Protein AF-A0A349H266-F1 (afdb_monomer_lite)

pLDDT: mean 83.88, std 12.35, range [40.0, 96.12]

Foldseek 3Di:
DDKDFQQADCVVCPPPDQQCGAGPVRDRPVVVVVVLCVVLVDDDDDDDCPVVCVPDDNLVSLLVVQVCLQPPHEAADAQDDPPDPVSNCCCVVRVVVSQVVCCVVPVDGGHYDHNDDPPDDPVNCPPVVDRPPVSVVVVVVVCVVSVTDIGHDDDDD

Sequence (157 aa):
MKVTADILDWQKSQGAPMDEVRICTGQTLPGFHLGLFDMAGYSVNHRDLSEWWKCRKPAHNYYYYLQHFIAHGVLFEAVLEGEDARNDEFTQSVIYPNLERIQSEYGVKPLIVQLYPPNQTTEEDFYWFSYPPHVNDYLVKWALENNLTLKPWRPKK

Secondary structure (DSSP, 8-state):
--EE---S-HHHHTT--TTT-B-TTS-BHHHHHHHHHHHTT--------HHHHHTS-HHHHHHHHHHHHHHS--EEE---SSS-HHHHHHIIIIIHHHHHHHHHHHS----EEESS-TT--TTGGGGTSS--HHHHHHHHHHHHHTT---EE-----

Structure (mmCIF, N/CA/C/O backbone):
data_AF-A0A349H266-F1
#
_entry.id   AF-A0A349H266-F1
#
loop_
_atom_site.group_PDB
_atom_site.id
_atom_site.type_symbol
_atom_site.label_atom_id
_atom_site.label_alt_id
_atom_site.label_comp_id
_atom_site.label_asym_id
_atom_site.label_entity_id
_atom_site.label_seq_id
_atom_site.pdbx_PDB_ins_code
_atom_site.Cartn_x
_atom_site.Cartn_y
_atom_site.Cartn_z
_atom_site.occupancy
_atom_site.B_iso_or_equiv
_atom_site.auth_seq_id
_atom_site.auth_comp_id
_atom_site.auth_asym_id
_atom_site.auth_atom_id
_atom_site.pdbx_PDB_model_num
ATOM 1 N N . MET A 1 1 ? -24.927 8.903 9.032 1.00 60.91 1 MET A N 1
ATOM 2 C CA . MET A 1 1 ? -23.943 9.774 9.718 1.00 60.91 1 MET A CA 1
ATOM 3 C C . MET A 1 1 ? -22.567 9.165 9.504 1.00 60.91 1 MET A C 1
ATOM 5 O O . MET A 1 1 ? -22.406 8.004 9.848 1.00 60.91 1 MET A O 1
ATOM 9 N N . LYS A 1 2 ? -21.619 9.880 8.880 1.00 80.31 2 LYS A N 1
ATOM 10 C CA . LYS A 1 2 ? -20.251 9.366 8.688 1.00 80.31 2 LYS A CA 1
ATOM 11 C C . LYS A 1 2 ? -19.500 9.446 10.019 1.00 80.31 2 LYS A C 1
ATOM 13 O O . LYS A 1 2 ? -19.491 10.503 10.653 1.00 80.31 2 LYS A O 1
ATOM 18 N N . VAL A 1 3 ? -18.898 8.340 10.435 1.00 90.00 3 VAL A N 1
ATOM 19 C CA . VAL A 1 3 ? -18.154 8.220 11.694 1.00 90.00 3 VAL A CA 1
ATOM 20 C C . VAL A 1 3 ? -16.744 7.707 11.425 1.00 90.00 3 VAL A C 1
ATOM 22 O O . VAL A 1 3 ? -16.484 7.132 10.372 1.00 90.00 3 VAL A O 1
ATOM 25 N N . THR A 1 4 ? -15.837 7.922 12.368 1.00 90.69 4 THR A N 1
ATOM 26 C CA . THR A 1 4 ? -14.480 7.370 12.361 1.00 90.69 4 THR A CA 1
ATOM 27 C C . THR A 1 4 ? -14.160 6.742 13.712 1.00 90.69 4 THR A C 1
ATOM 29 O O . THR A 1 4 ? -14.726 7.133 14.732 1.00 90.69 4 THR A O 1
ATOM 32 N N . ALA A 1 5 ? -13.247 5.775 13.727 1.00 92.75 5 ALA A N 1
ATOM 33 C CA . ALA A 1 5 ? -12.721 5.157 14.938 1.00 92.75 5 ALA A CA 1
ATOM 34 C C . ALA A 1 5 ? -11.206 4.984 14.790 1.00 92.75 5 ALA A C 1
ATOM 36 O O . ALA A 1 5 ? -10.724 4.683 13.697 1.00 92.75 5 ALA A O 1
ATOM 37 N N . ASP A 1 6 ? -10.462 5.164 15.880 1.00 92.94 6 ASP A N 1
ATOM 38 C CA . ASP A 1 6 ? -9.035 4.847 15.897 1.00 92.94 6 ASP A CA 1
ATOM 39 C C . ASP A 1 6 ? -8.877 3.361 16.213 1.00 92.94 6 ASP A C 1
ATOM 41 O O . ASP A 1 6 ? -9.162 2.922 17.325 1.00 92.94 6 ASP A O 1
ATOM 45 N N . ILE A 1 7 ? -8.448 2.582 15.221 1.00 94.00 7 ILE A N 1
ATOM 46 C CA . ILE A 1 7 ? -8.277 1.129 15.361 1.00 94.00 7 ILE A CA 1
ATOM 47 C C . ILE A 1 7 ? -6.914 0.744 15.950 1.00 94.00 7 ILE A C 1
ATOM 49 O O . ILE A 1 7 ? -6.699 -0.416 16.279 1.00 94.00 7 ILE A O 1
ATOM 53 N N . LEU A 1 8 ? -5.985 1.695 16.067 1.00 94.12 8 LEU A N 1
ATOM 54 C CA . LEU A 1 8 ? -4.642 1.502 16.612 1.00 94.12 8 LEU A CA 1
ATOM 55 C C . LEU A 1 8 ? -4.143 2.774 17.306 1.00 94.12 8 LEU A C 1
ATOM 57 O O . LEU A 1 8 ? -4.669 3.866 17.086 1.00 94.12 8 LEU A O 1
ATOM 61 N N . ASP A 1 9 ? -3.101 2.632 18.124 1.00 91.88 9 ASP A N 1
ATOM 62 C CA . ASP A 1 9 ? -2.399 3.756 18.745 1.00 91.88 9 ASP A CA 1
ATOM 63 C C . ASP A 1 9 ? -1.319 4.286 17.790 1.00 91.88 9 ASP A C 1
ATOM 65 O O . ASP A 1 9 ? -0.261 3.674 17.607 1.00 91.88 9 ASP A O 1
ATOM 69 N N . TRP A 1 10 ? -1.601 5.428 17.160 1.00 89.19 10 TRP A N 1
ATOM 70 C CA . TRP A 1 10 ? -0.717 6.037 16.165 1.00 89.19 10 TRP A CA 1
ATOM 71 C C . TRP A 1 10 ? 0.634 6.451 16.740 1.00 89.19 10 TRP A C 1
ATOM 73 O O . TRP A 1 10 ? 1.650 6.291 16.068 1.00 89.19 10 TRP A O 1
ATOM 83 N N . GLN A 1 11 ? 0.659 6.960 17.973 1.00 90.69 11 GLN A N 1
ATOM 84 C CA . GLN A 1 11 ? 1.893 7.448 18.590 1.00 90.69 11 GLN A CA 1
ATOM 85 C C . GLN A 1 11 ? 2.846 6.292 18.883 1.00 90.69 11 GLN A C 1
ATOM 87 O O . GLN A 1 11 ? 4.047 6.417 18.668 1.00 90.69 11 GLN A O 1
ATOM 92 N N . LYS A 1 12 ? 2.308 5.151 19.324 1.00 90.62 12 LYS A N 1
ATOM 93 C CA . LYS A 1 12 ? 3.113 3.948 19.575 1.00 90.62 12 LYS A CA 1
ATOM 94 C C . LYS A 1 12 ? 3.550 3.234 18.303 1.00 90.62 12 LYS A C 1
ATOM 96 O O . LYS A 1 12 ? 4.581 2.575 18.309 1.00 90.62 12 LYS A O 1
ATOM 101 N N . SER A 1 13 ? 2.761 3.340 17.238 1.00 92.62 13 SER A N 1
ATOM 102 C CA . SER A 1 13 ? 3.011 2.613 15.986 1.00 92.62 13 SER A CA 1
ATOM 103 C C . SER A 1 13 ? 3.922 3.373 15.021 1.00 92.62 13 SER A C 1
ATOM 105 O O . SER A 1 13 ? 4.363 2.818 14.017 1.00 92.62 13 SER A O 1
ATOM 107 N N . GLN A 1 14 ? 4.196 4.651 15.285 1.00 92.62 14 GLN A N 1
ATOM 108 C CA . GLN A 1 14 ? 4.991 5.479 14.392 1.00 92.62 14 GLN A CA 1
ATOM 109 C C . GLN A 1 14 ? 6.427 4.948 14.269 1.00 92.62 14 GLN A C 1
ATOM 111 O O . GLN A 1 14 ? 7.151 4.837 15.254 1.00 92.62 14 GLN A O 1
ATOM 116 N N . GLY A 1 15 ? 6.846 4.653 13.036 1.00 89.44 15 GLY A N 1
ATOM 117 C CA . GLY A 1 15 ? 8.187 4.141 12.733 1.00 89.44 15 GLY A CA 1
ATOM 118 C C . GLY A 1 15 ? 8.387 2.651 13.025 1.00 89.44 15 GLY A C 1
ATOM 119 O O . GLY A 1 15 ? 9.464 2.133 12.739 1.00 89.44 15 GLY A O 1
ATOM 120 N N . ALA A 1 16 ? 7.373 1.959 13.552 1.00 90.88 16 ALA A N 1
ATOM 121 C CA . ALA A 1 16 ? 7.425 0.516 13.737 1.00 90.88 16 ALA A CA 1
ATOM 122 C C . ALA A 1 16 ? 7.370 -0.217 12.380 1.00 90.88 16 ALA A C 1
ATOM 124 O O . ALA A 1 16 ? 6.705 0.262 11.451 1.00 90.88 16 ALA A O 1
ATOM 125 N N . PRO A 1 17 ? 8.023 -1.387 12.253 1.00 89.81 17 PRO A N 1
ATOM 126 C CA . PRO A 1 17 ? 7.814 -2.286 11.125 1.00 89.81 17 PRO A CA 1
ATOM 127 C C . PRO A 1 17 ? 6.326 -2.604 10.936 1.00 89.81 17 PRO A C 1
ATOM 129 O O . PRO A 1 17 ? 5.590 -2.805 11.903 1.00 89.81 17 PRO A O 1
ATOM 132 N N . MET A 1 18 ? 5.859 -2.644 9.687 1.00 88.38 18 MET A N 1
ATOM 133 C CA . MET A 1 18 ? 4.432 -2.818 9.377 1.00 88.38 18 MET A CA 1
ATOM 134 C C . MET A 1 18 ? 3.858 -4.137 9.934 1.00 88.38 18 MET A C 1
ATOM 136 O O . MET A 1 18 ? 2.705 -4.193 10.359 1.00 88.38 18 MET A O 1
ATOM 140 N N . ASP A 1 19 ? 4.670 -5.191 9.969 1.00 89.12 19 ASP A N 1
ATOM 141 C CA . ASP A 1 19 ? 4.364 -6.504 10.546 1.00 89.12 19 ASP A CA 1
ATOM 142 C C . ASP A 1 19 ? 4.369 -6.522 12.083 1.00 89.12 19 ASP A C 1
ATOM 144 O O . ASP A 1 19 ? 3.867 -7.473 12.688 1.00 89.12 19 ASP A O 1
ATOM 148 N N . GLU A 1 20 ? 4.850 -5.460 12.730 1.00 92.50 20 GLU A N 1
ATOM 149 C CA . GLU A 1 20 ? 4.792 -5.226 14.177 1.00 92.50 20 GLU A CA 1
ATOM 150 C C . GLU A 1 20 ? 3.658 -4.276 14.582 1.00 92.50 20 GLU A C 1
ATOM 152 O O . GLU A 1 20 ? 3.209 -4.322 15.727 1.00 92.50 20 GLU A O 1
ATOM 157 N N . VAL A 1 21 ? 3.106 -3.487 13.654 1.00 95.62 21 VAL A N 1
ATOM 158 C CA . VAL A 1 21 ? 1.945 -2.631 13.937 1.00 95.62 21 VAL A CA 1
ATOM 159 C C . VAL A 1 21 ? 0.741 -3.498 14.310 1.00 95.62 21 VAL A C 1
ATOM 161 O O . VAL A 1 21 ? 0.365 -4.435 13.596 1.00 95.62 21 VAL A O 1
ATOM 164 N N . ARG A 1 22 ? 0.134 -3.202 15.463 1.00 95.56 22 ARG A N 1
ATOM 165 C CA . ARG A 1 22 ? -1.022 -3.924 16.006 1.00 95.56 22 ARG A CA 1
ATOM 166 C C . ARG A 1 22 ? -2.229 -3.006 16.118 1.00 95.56 22 ARG A C 1
ATOM 168 O O . ARG A 1 22 ? -2.100 -1.851 16.518 1.00 95.56 22 ARG A O 1
ATOM 175 N N . ILE A 1 23 ? -3.403 -3.546 15.815 1.00 95.31 23 ILE A N 1
ATOM 176 C CA . ILE A 1 23 ? -4.676 -2.899 16.136 1.00 95.31 23 ILE A CA 1
ATOM 177 C C . ILE A 1 23 ? -5.030 -3.123 17.614 1.00 95.31 23 ILE A C 1
ATOM 179 O O . ILE A 1 23 ? -4.395 -3.923 18.302 1.00 95.31 23 ILE A O 1
ATOM 183 N N . CYS A 1 24 ? -6.055 -2.436 18.113 1.00 93.75 24 CYS A N 1
ATOM 184 C CA . CYS A 1 24 ? -6.489 -2.470 19.514 1.00 93.75 24 CYS A CA 1
ATOM 185 C C . CYS A 1 24 ? -6.802 -3.877 20.056 1.00 93.75 24 CYS A C 1
ATOM 187 O O . CYS A 1 24 ? -6.714 -4.095 21.261 1.00 93.75 24 CYS A O 1
ATOM 189 N N . THR A 1 25 ? -7.125 -4.836 19.184 1.00 92.50 25 THR A N 1
ATOM 190 C CA . THR A 1 25 ? -7.388 -6.240 19.540 1.00 92.50 25 THR A CA 1
ATOM 191 C C . THR A 1 25 ? -6.131 -7.115 19.569 1.00 92.50 25 THR A C 1
ATOM 193 O O . THR A 1 25 ? -6.218 -8.307 19.846 1.00 92.50 25 THR A O 1
ATOM 196 N N . GLY A 1 26 ? -4.956 -6.555 19.268 1.00 93.06 26 GLY A N 1
ATOM 197 C CA . GLY A 1 26 ? -3.688 -7.285 19.215 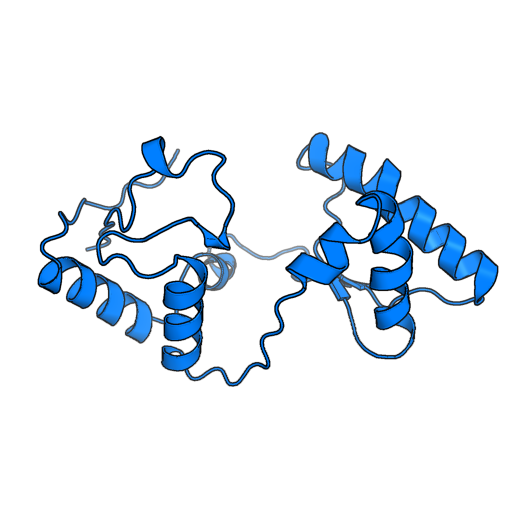1.00 93.06 26 GLY A CA 1
ATOM 198 C C . GLY A 1 26 ? -3.434 -8.043 17.907 1.00 93.06 26 GLY A C 1
ATOM 199 O O . GLY A 1 26 ? -2.402 -8.699 17.790 1.00 93.06 26 GLY A O 1
ATOM 200 N N . GLN A 1 27 ? -4.319 -7.952 16.909 1.00 94.81 27 GLN A N 1
ATOM 201 C CA . GLN A 1 27 ? -4.051 -8.456 15.555 1.00 94.81 27 GLN A CA 1
ATOM 202 C C . GLN A 1 27 ? -3.062 -7.534 14.819 1.00 94.81 27 GLN A C 1
ATOM 204 O O . GLN A 1 27 ? -2.997 -6.337 15.100 1.00 94.81 27 GLN A O 1
ATOM 209 N N . THR A 1 28 ? -2.287 -8.066 13.868 1.00 94.88 28 THR A N 1
ATOM 210 C CA . THR A 1 28 ? -1.442 -7.233 12.996 1.00 94.88 28 THR A CA 1
ATOM 211 C C . THR A 1 28 ? -2.308 -6.378 12.071 1.00 94.88 28 THR A C 1
ATOM 213 O O . THR A 1 28 ? -3.348 -6.837 11.592 1.00 94.88 28 THR A O 1
ATOM 216 N N . LEU A 1 29 ? -1.891 -5.139 11.799 1.00 94.19 29 LEU A N 1
ATOM 217 C CA . LEU A 1 29 ? -2.615 -4.270 10.867 1.00 94.19 29 LEU A CA 1
ATOM 218 C C . LEU A 1 29 ? -2.743 -4.900 9.462 1.00 94.19 29 LEU A C 1
ATOM 220 O O . LEU A 1 29 ? -3.861 -4.916 8.944 1.00 94.19 29 LEU A O 1
ATOM 224 N N . PRO A 1 30 ? -1.684 -5.500 8.873 1.00 92.00 30 PRO A N 1
ATOM 225 C CA . PRO A 1 30 ? -1.815 -6.222 7.607 1.00 92.00 30 PRO A CA 1
ATOM 226 C C . PRO A 1 30 ? -2.801 -7.388 7.683 1.00 92.00 30 PRO A C 1
ATOM 228 O O . PRO A 1 30 ? -3.630 -7.543 6.795 1.00 92.00 30 PRO A O 1
ATOM 231 N N . GLY A 1 31 ? -2.762 -8.185 8.755 1.00 92.50 31 GLY A N 1
ATOM 232 C CA . GLY A 1 31 ? -3.659 -9.330 8.911 1.00 92.50 31 GLY A CA 1
ATOM 233 C C . GLY A 1 31 ? -5.126 -8.913 9.016 1.00 92.50 31 GLY A C 1
ATOM 234 O O . GLY A 1 31 ? -5.992 -9.564 8.438 1.00 92.50 31 GLY A O 1
ATOM 235 N N . PHE A 1 32 ? -5.405 -7.811 9.714 1.00 94.50 32 PHE A N 1
ATOM 236 C CA . PHE A 1 32 ? -6.749 -7.242 9.779 1.00 94.50 32 PHE A CA 1
ATOM 237 C C . PHE A 1 32 ? -7.210 -6.739 8.409 1.00 94.50 32 PHE A C 1
ATOM 239 O O . PHE A 1 32 ? -8.302 -7.082 7.969 1.00 94.50 32 PHE A O 1
ATOM 246 N N . HIS A 1 33 ? -6.356 -5.986 7.712 1.00 91.38 33 HIS A N 1
ATOM 247 C CA . HIS A 1 33 ? -6.645 -5.457 6.381 1.00 91.38 33 HIS A CA 1
ATOM 248 C C . HIS A 1 33 ? -6.941 -6.559 5.352 1.00 91.38 33 HIS A C 1
ATOM 250 O O . HIS A 1 33 ? -7.917 -6.457 4.612 1.00 91.38 33 HIS A O 1
ATOM 256 N N . LEU A 1 34 ? -6.151 -7.636 5.346 1.00 90.56 34 LEU A N 1
ATOM 257 C CA . LEU A 1 34 ? -6.369 -8.787 4.466 1.00 90.56 34 LEU A CA 1
ATOM 258 C C . LEU A 1 34 ? -7.716 -9.473 4.745 1.00 90.56 34 LEU A C 1
ATOM 260 O O . LEU A 1 34 ? -8.450 -9.779 3.811 1.00 90.56 34 LEU A O 1
ATOM 264 N N . GLY A 1 35 ? -8.107 -9.607 6.016 1.00 91.75 35 GLY A N 1
ATOM 265 C CA . GLY A 1 35 ? -9.426 -10.144 6.371 1.00 91.75 35 GLY A CA 1
ATOM 266 C C . GLY A 1 35 ? -10.599 -9.291 5.865 1.00 91.75 35 GLY A C 1
ATOM 267 O O . GLY A 1 35 ? -11.664 -9.825 5.556 1.00 91.75 35 GLY A O 1
ATOM 268 N N . LEU A 1 36 ? -10.416 -7.970 5.731 1.00 92.31 36 LEU A N 1
ATOM 269 C CA . LEU A 1 36 ? -11.418 -7.086 5.118 1.00 92.31 36 LEU A CA 1
ATOM 270 C C . LEU A 1 36 ? -11.506 -7.285 3.599 1.00 92.31 36 LEU A C 1
ATOM 272 O O . LEU A 1 36 ? -12.594 -7.170 3.037 1.00 92.31 36 LEU A O 1
ATOM 276 N N . PHE A 1 37 ? -10.388 -7.603 2.941 1.00 89.19 37 PHE A N 1
ATOM 277 C CA . PHE A 1 37 ? -10.350 -7.957 1.519 1.00 89.19 37 PHE A CA 1
ATOM 278 C C . PHE A 1 37 ? -11.123 -9.251 1.237 1.00 89.19 37 PHE A C 1
ATOM 280 O O . PHE A 1 37 ? -11.963 -9.274 0.335 1.00 89.19 37 PHE A O 1
ATOM 287 N N . ASP A 1 38 ? -10.919 -10.281 2.062 1.00 89.25 38 ASP A N 1
ATOM 288 C CA . ASP A 1 38 ? -11.675 -11.537 1.976 1.00 89.25 38 ASP A CA 1
ATOM 289 C C . ASP A 1 38 ? -13.178 -11.292 2.192 1.00 89.25 38 ASP A C 1
ATOM 291 O O . ASP A 1 38 ? -14.022 -11.783 1.441 1.00 89.25 38 ASP A O 1
ATOM 295 N N . MET A 1 39 ? -13.530 -10.460 3.181 1.00 91.38 39 MET A N 1
ATOM 296 C CA . MET A 1 39 ? -14.917 -10.060 3.446 1.00 91.38 39 MET A CA 1
ATOM 297 C C . MET A 1 39 ? -15.542 -9.264 2.292 1.00 91.38 39 MET A C 1
ATOM 299 O O . MET A 1 39 ? -16.748 -9.351 2.045 1.00 91.38 39 MET A O 1
ATOM 303 N N . ALA A 1 40 ? -14.741 -8.483 1.569 1.00 91.06 40 ALA A N 1
ATOM 304 C CA . ALA A 1 40 ? -15.190 -7.778 0.377 1.00 91.06 40 ALA A CA 1
ATOM 305 C C . ALA A 1 40 ? -15.537 -8.735 -0.782 1.00 91.06 40 ALA A C 1
ATOM 307 O O . ALA A 1 40 ? -16.164 -8.302 -1.747 1.00 91.06 40 ALA A O 1
ATOM 308 N N . GLY A 1 41 ? -15.192 -10.024 -0.671 1.00 89.62 41 GLY A N 1
ATOM 309 C CA . GLY A 1 41 ? -15.448 -11.044 -1.686 1.00 89.62 41 GLY A CA 1
ATOM 310 C C . GLY A 1 41 ? -14.374 -11.105 -2.771 1.00 89.62 41 GLY A C 1
ATOM 311 O O . GLY A 1 41 ? -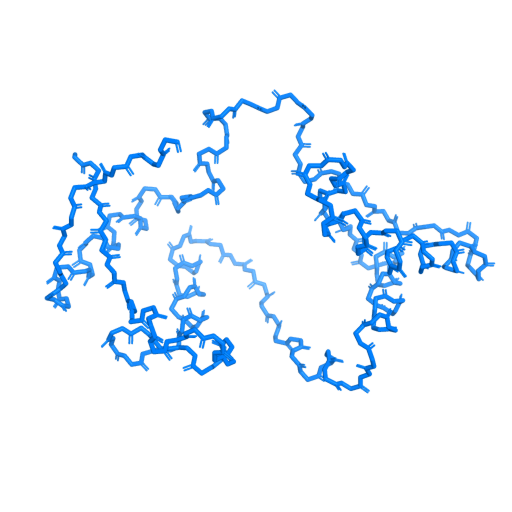14.584 -11.746 -3.801 1.00 89.62 41 GLY A O 1
ATOM 312 N N . TYR A 1 42 ? -13.231 -10.445 -2.565 1.00 86.12 42 TYR A N 1
ATOM 313 C CA . TYR A 1 42 ? -12.113 -10.506 -3.498 1.00 86.12 42 TYR A CA 1
ATOM 314 C C . TYR A 1 42 ? -11.265 -11.744 -3.218 1.00 86.12 42 TYR A C 1
ATOM 316 O O . TYR A 1 42 ? -10.797 -11.950 -2.105 1.00 86.12 42 TYR A O 1
ATOM 324 N N . SER A 1 43 ? -11.031 -12.555 -4.250 1.00 82.19 43 SER A N 1
ATOM 325 C CA . SER A 1 43 ? -10.070 -13.656 -4.192 1.00 82.19 43 SER A CA 1
ATOM 326 C C . SER A 1 43 ? -8.792 -13.220 -4.893 1.00 82.19 43 SER A C 1
ATOM 328 O O . SER A 1 43 ? -8.697 -13.236 -6.121 1.00 82.19 43 SER A O 1
ATOM 330 N N . VAL A 1 44 ? -7.824 -12.767 -4.102 1.00 80.31 44 VAL A N 1
ATOM 331 C CA . VAL A 1 44 ? -6.520 -12.303 -4.577 1.00 80.31 44 VAL A CA 1
ATOM 332 C C . VAL A 1 44 ? -5.415 -13.090 -3.889 1.00 80.31 44 VAL A C 1
ATOM 334 O O . VAL A 1 44 ? -5.444 -13.335 -2.687 1.00 80.31 44 VAL A O 1
ATOM 337 N N . ASN A 1 45 ? -4.421 -13.513 -4.668 1.00 83.88 45 ASN A N 1
ATOM 338 C CA . ASN A 1 45 ? -3.243 -14.165 -4.113 1.00 83.88 45 ASN A CA 1
ATOM 339 C C . ASN A 1 45 ? -2.346 -13.107 -3.474 1.00 83.88 45 ASN A C 1
ATOM 341 O O . ASN A 1 45 ? -1.761 -12.277 -4.169 1.00 83.88 45 ASN A O 1
ATOM 345 N N . HIS A 1 46 ? -2.207 -13.167 -2.155 1.00 82.56 46 HIS A N 1
ATOM 346 C CA . HIS A 1 46 ? -1.296 -12.304 -1.418 1.00 82.56 46 HIS A CA 1
ATOM 347 C C . HIS A 1 46 ? 0.059 -12.986 -1.253 1.00 82.56 46 HIS A C 1
ATOM 349 O O . HIS A 1 46 ? 0.144 -14.180 -0.958 1.00 82.56 46 HIS A O 1
ATOM 355 N N . ARG A 1 47 ? 1.138 -12.221 -1.425 1.00 84.94 47 ARG A N 1
ATOM 356 C CA . ARG A 1 47 ? 2.495 -12.703 -1.184 1.00 84.94 47 ARG A CA 1
ATOM 357 C C . ARG A 1 47 ? 3.281 -11.665 -0.407 1.00 84.94 47 ARG A C 1
ATOM 359 O O . ARG A 1 47 ? 3.397 -10.526 -0.846 1.00 84.94 47 ARG A O 1
ATOM 366 N N . ASP A 1 48 ? 3.832 -12.080 0.728 1.00 85.06 48 ASP A N 1
ATOM 367 C CA . ASP A 1 48 ? 4.780 -11.262 1.472 1.00 85.06 48 ASP A CA 1
ATOM 368 C C . ASP A 1 48 ? 6.117 -11.225 0.718 1.00 85.06 48 ASP A C 1
ATOM 370 O O . ASP A 1 48 ? 6.731 -12.262 0.449 1.00 85.06 48 ASP A O 1
ATOM 374 N N . LEU A 1 49 ? 6.538 -10.021 0.334 1.00 85.19 49 LEU A N 1
ATOM 375 C CA . LEU A 1 49 ? 7.795 -9.768 -0.368 1.00 85.19 49 LEU A CA 1
ATOM 376 C C . LEU A 1 49 ? 8.863 -9.160 0.552 1.00 85.19 49 LEU A C 1
ATOM 378 O O . LEU A 1 49 ? 9.937 -8.806 0.071 1.00 85.19 49 LEU A O 1
ATOM 382 N N . SER A 1 50 ? 8.604 -9.036 1.856 1.00 83.94 50 SER A N 1
ATOM 383 C CA . SER A 1 50 ? 9.481 -8.344 2.809 1.00 83.94 50 SER A CA 1
ATOM 384 C C . SER A 1 50 ? 10.908 -8.886 2.788 1.00 83.94 50 SER A C 1
ATOM 386 O O . SER A 1 50 ? 11.860 -8.116 2.683 1.00 83.94 50 SER A O 1
ATOM 388 N N . GLU A 1 51 ? 11.074 -10.210 2.802 1.00 85.56 51 GLU A N 1
ATOM 389 C CA . GLU A 1 51 ? 12.401 -10.834 2.736 1.00 85.56 51 GLU A CA 1
ATOM 390 C C . GLU A 1 51 ? 13.113 -10.546 1.411 1.00 85.56 51 GLU A C 1
ATOM 392 O O . GLU A 1 51 ? 14.298 -10.219 1.401 1.00 85.56 51 GLU A O 1
ATOM 397 N N . TRP A 1 52 ? 12.382 -10.567 0.294 1.00 83.44 52 TRP A N 1
ATOM 398 C CA . TRP A 1 52 ? 12.943 -10.241 -1.017 1.00 83.44 52 TRP A CA 1
ATOM 399 C C . TRP A 1 52 ? 13.462 -8.797 -1.063 1.00 83.44 52 TRP A C 1
ATOM 401 O O . TRP A 1 52 ? 14.564 -8.543 -1.555 1.00 83.44 52 TRP A O 1
ATOM 411 N N . TRP A 1 53 ? 12.719 -7.863 -0.462 1.00 82.19 53 TRP A N 1
ATOM 412 C CA . TRP A 1 53 ? 13.126 -6.464 -0.353 1.00 82.19 53 TRP A CA 1
ATOM 413 C C . TRP A 1 53 ? 14.326 -6.252 0.580 1.00 82.19 53 TRP A C 1
ATOM 415 O O . TRP A 1 53 ? 15.142 -5.371 0.308 1.00 82.19 53 TRP A O 1
ATOM 425 N N . LYS A 1 54 ? 14.495 -7.073 1.625 1.00 82.00 54 LYS A N 1
ATOM 426 C CA . LYS A 1 54 ? 15.646 -7.006 2.548 1.00 82.00 54 LYS A CA 1
ATOM 427 C C . LYS A 1 54 ? 16.955 -7.504 1.923 1.00 82.00 54 LYS A C 1
ATOM 429 O O . LYS A 1 54 ? 18.028 -7.075 2.340 1.00 82.00 54 LYS A O 1
ATOM 434 N N . CYS A 1 55 ? 16.902 -8.384 0.921 1.00 77.38 55 CYS A N 1
ATOM 435 C CA . CYS A 1 55 ? 18.099 -9.030 0.371 1.00 77.38 55 CYS A CA 1
ATOM 436 C C . CYS A 1 55 ? 19.049 -8.106 -0.421 1.00 77.38 55 CYS A C 1
ATOM 438 O O . CYS A 1 55 ? 20.164 -8.530 -0.735 1.00 77.38 55 CYS A O 1
ATOM 440 N N . ARG A 1 56 ? 18.653 -6.880 -0.801 1.00 71.69 56 ARG A N 1
ATOM 441 C CA . ARG A 1 56 ? 19.496 -5.955 -1.594 1.00 71.69 56 ARG A CA 1
ATOM 442 C C . ARG A 1 56 ? 19.221 -4.494 -1.240 1.00 71.69 56 ARG A C 1
ATOM 444 O O . ARG A 1 56 ? 18.248 -4.174 -0.567 1.00 71.69 56 ARG A O 1
ATOM 451 N N . LYS A 1 57 ? 20.066 -3.585 -1.743 1.00 72.56 57 LYS A N 1
ATOM 452 C CA . LYS A 1 57 ? 19.793 -2.141 -1.669 1.00 72.56 57 LYS A CA 1
ATOM 453 C C . LYS A 1 57 ? 18.441 -1.835 -2.341 1.00 72.56 57 LYS A C 1
ATOM 455 O O . LYS A 1 57 ? 18.231 -2.331 -3.451 1.00 72.56 57 LYS A O 1
ATOM 460 N N . PRO A 1 58 ? 17.580 -0.984 -1.750 1.00 69.12 58 PRO A N 1
ATOM 461 C CA . PRO A 1 58 ? 16.226 -0.732 -2.249 1.00 69.12 58 PRO A CA 1
ATOM 462 C C . PRO A 1 58 ? 16.168 -0.412 -3.748 1.00 69.12 58 PRO A C 1
ATOM 464 O O . PRO A 1 58 ? 15.442 -1.069 -4.485 1.00 69.12 58 PRO A O 1
ATOM 467 N N . ALA A 1 59 ? 17.024 0.493 -4.233 1.00 69.12 59 ALA A N 1
ATOM 468 C CA . ALA A 1 59 ? 17.058 0.890 -5.644 1.00 69.12 59 ALA A CA 1
ATOM 469 C C . ALA A 1 59 ? 17.451 -0.245 -6.612 1.00 69.12 59 ALA A C 1
ATOM 471 O O . ALA A 1 59 ? 17.024 -0.258 -7.763 1.00 69.12 59 ALA A O 1
ATOM 472 N N . HIS A 1 60 ? 18.244 -1.221 -6.156 1.00 75.62 60 HIS A N 1
ATOM 473 C CA . HIS A 1 60 ? 18.663 -2.354 -6.988 1.00 75.62 60 HIS A CA 1
ATOM 474 C C . HIS A 1 60 ? 17.559 -3.402 -7.118 1.00 75.62 60 HIS A C 1
ATOM 476 O O . HIS A 1 60 ? 17.527 -4.120 -8.114 1.00 75.62 60 HIS A O 1
ATOM 482 N N . ASN A 1 61 ? 16.665 -3.509 -6.132 1.00 83.31 61 ASN A N 1
ATOM 483 C CA . ASN A 1 61 ? 15.524 -4.416 -6.217 1.00 83.31 61 ASN A CA 1
ATOM 484 C C . ASN A 1 61 ? 14.544 -3.977 -7.306 1.00 83.31 61 ASN A C 1
ATOM 486 O O . ASN A 1 61 ? 14.004 -4.834 -7.997 1.00 83.31 61 ASN A O 1
ATOM 490 N N . TYR A 1 62 ? 14.402 -2.671 -7.547 1.00 87.06 62 TYR A N 1
ATOM 491 C CA . TYR A 1 62 ? 13.517 -2.161 -8.595 1.00 87.06 62 TYR A CA 1
ATOM 492 C C . TYR A 1 62 ? 13.880 -2.657 -9.994 1.00 87.06 62 TYR A C 1
ATOM 494 O O . TYR A 1 62 ? 12.971 -2.946 -10.761 1.00 87.06 62 TYR A O 1
ATOM 502 N N . TYR A 1 63 ? 15.165 -2.864 -10.302 1.00 89.94 63 TYR A N 1
ATOM 503 C CA . TYR A 1 63 ? 15.573 -3.493 -11.563 1.00 89.94 63 TYR A CA 1
ATOM 504 C C . TYR A 1 63 ? 14.860 -4.835 -11.783 1.00 89.94 63 TYR A C 1
ATOM 506 O O . TYR A 1 63 ? 14.140 -5.029 -12.756 1.00 89.94 63 TYR A O 1
ATOM 514 N N . TYR A 1 64 ? 15.029 -5.750 -10.829 1.00 89.38 64 TYR A N 1
ATOM 515 C CA . TYR A 1 64 ? 14.505 -7.111 -10.916 1.00 89.38 64 TYR A CA 1
ATOM 516 C C . TYR A 1 64 ? 12.987 -7.152 -10.756 1.00 89.38 64 TYR A C 1
ATOM 518 O O . TYR A 1 64 ? 12.321 -7.959 -11.396 1.00 89.38 64 TYR A O 1
ATOM 526 N N . TYR A 1 65 ? 12.432 -6.259 -9.935 1.00 89.81 65 TYR A N 1
ATOM 527 C CA . TYR A 1 65 ? 10.989 -6.099 -9.800 1.00 89.81 65 TYR A CA 1
ATOM 528 C C . TYR A 1 65 ? 10.367 -5.707 -11.143 1.00 89.81 65 TYR A C 1
ATOM 530 O O . TYR A 1 65 ? 9.465 -6.385 -11.626 1.00 89.81 65 TYR A O 1
ATOM 538 N N . LEU A 1 66 ? 10.905 -4.667 -11.790 1.00 91.00 66 LEU A N 1
ATOM 539 C CA . LEU A 1 66 ? 10.408 -4.156 -13.066 1.00 91.00 66 LEU A CA 1
ATOM 540 C C . LEU A 1 66 ? 10.552 -5.180 -14.200 1.00 91.00 66 LEU A C 1
ATOM 542 O O . LEU A 1 66 ? 9.669 -5.271 -15.050 1.00 91.00 66 LEU A O 1
ATOM 546 N N . GLN A 1 67 ? 11.600 -6.011 -14.183 1.00 92.25 67 GLN A N 1
ATOM 547 C CA . GLN A 1 67 ? 11.762 -7.103 -15.148 1.00 92.25 67 GLN A CA 1
ATOM 548 C C . GLN A 1 67 ? 10.584 -8.086 -15.161 1.00 92.25 67 GLN A C 1
ATOM 550 O O . GLN A 1 67 ? 10.220 -8.578 -16.230 1.00 92.25 67 GLN A O 1
ATOM 555 N N . HIS A 1 68 ? 9.949 -8.362 -14.016 1.00 90.88 68 HIS A N 1
ATOM 556 C CA . HIS A 1 68 ? 8.794 -9.265 -13.981 1.00 90.88 68 HIS A CA 1
ATOM 557 C C . HIS A 1 68 ? 7.635 -8.763 -14.855 1.00 90.88 68 HIS A C 1
ATOM 559 O O . HIS A 1 68 ? 6.932 -9.571 -15.456 1.00 90.88 68 HIS A O 1
ATOM 565 N N . PHE A 1 69 ? 7.483 -7.449 -15.013 1.00 92.44 69 PHE A N 1
ATOM 566 C CA . PHE A 1 69 ? 6.430 -6.831 -15.826 1.00 92.44 69 PHE A CA 1
ATOM 567 C C . PHE A 1 69 ? 6.775 -6.731 -17.319 1.00 92.44 69 PHE A C 1
ATOM 569 O O . PHE A 1 69 ? 5.997 -6.199 -18.107 1.00 92.44 69 PHE A O 1
ATOM 576 N N . ILE A 1 70 ? 7.934 -7.250 -17.736 1.00 91.62 70 ILE A N 1
ATOM 577 C CA . ILE A 1 70 ? 8.233 -7.471 -19.157 1.00 91.62 70 ILE A CA 1
ATOM 578 C C . ILE A 1 70 ? 7.489 -8.715 -19.665 1.00 91.62 70 ILE A C 1
ATOM 580 O O . ILE A 1 70 ? 7.035 -8.737 -20.805 1.00 91.62 70 ILE A O 1
ATOM 584 N N . ALA A 1 71 ? 7.380 -9.758 -18.833 1.00 88.06 71 ALA A N 1
ATOM 585 C CA . ALA A 1 71 ? 6.936 -11.085 -19.270 1.00 88.06 71 ALA A CA 1
ATOM 586 C C . ALA A 1 71 ? 5.741 -11.657 -18.493 1.00 88.06 71 ALA A C 1
ATOM 588 O O . ALA A 1 71 ? 5.054 -12.540 -19.002 1.00 88.06 71 ALA A O 1
ATOM 589 N N . HIS A 1 72 ? 5.503 -11.209 -17.258 1.00 89.50 72 HIS A N 1
ATOM 590 C CA . HIS A 1 72 ? 4.595 -11.892 -16.330 1.00 89.50 72 HIS A CA 1
ATOM 591 C C . HIS A 1 72 ? 3.453 -11.025 -15.806 1.00 89.50 72 HIS A C 1
ATOM 593 O O . HIS A 1 72 ? 2.600 -11.536 -15.082 1.00 89.50 72 HIS A O 1
ATOM 599 N N . GLY A 1 73 ? 3.403 -9.740 -16.150 1.00 86.88 73 GLY A N 1
ATOM 600 C CA . GLY A 1 73 ? 2.345 -8.876 -15.650 1.00 86.88 73 GLY A CA 1
ATOM 601 C C . GLY A 1 73 ? 2.342 -7.487 -16.255 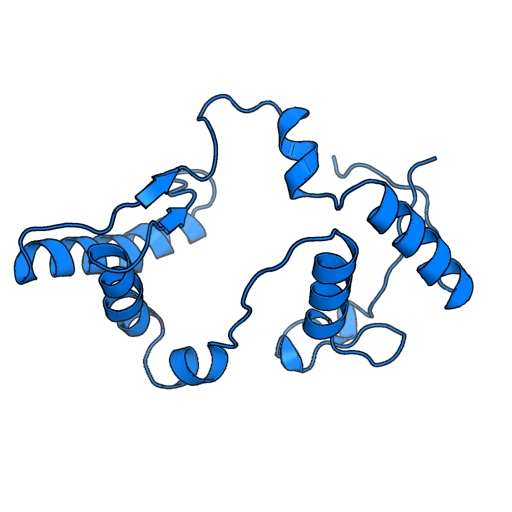1.00 86.88 73 GLY A C 1
ATOM 602 O O . GLY A 1 73 ? 3.249 -7.099 -16.982 1.00 86.88 73 GLY A O 1
ATOM 603 N N . VAL A 1 74 ? 1.298 -6.750 -15.900 1.00 87.25 74 VAL A N 1
ATOM 604 C CA . VAL A 1 74 ? 1.133 -5.328 -16.186 1.00 87.25 74 VAL A CA 1
ATOM 605 C C . VAL A 1 74 ? 1.284 -4.589 -14.868 1.00 87.25 74 VAL A C 1
ATOM 607 O O . VAL A 1 74 ? 0.650 -4.965 -13.880 1.00 87.25 74 VAL A O 1
ATOM 610 N N . LEU A 1 75 ? 2.143 -3.576 -14.842 1.00 87.69 75 LEU A N 1
ATOM 611 C CA . LEU A 1 75 ? 2.280 -2.716 -13.677 1.00 87.69 75 LEU A CA 1
ATOM 612 C C . LEU A 1 75 ? 1.238 -1.605 -13.784 1.00 87.69 75 LEU A C 1
ATOM 614 O O . LEU A 1 75 ? 1.276 -0.819 -14.725 1.00 87.69 75 LEU A O 1
ATOM 618 N N . PHE A 1 76 ? 0.314 -1.541 -12.833 1.00 83.31 76 PHE A N 1
ATOM 619 C CA . PHE A 1 76 ? -0.593 -0.406 -12.714 1.00 83.31 76 PHE A CA 1
ATOM 620 C C . PHE A 1 76 ? 0.008 0.585 -11.728 1.00 83.31 76 PHE A C 1
ATOM 622 O O . PHE A 1 76 ? 0.107 0.273 -10.546 1.00 83.31 76 PHE A O 1
ATOM 629 N N . GLU A 1 77 ? 0.438 1.744 -12.214 1.00 75.56 77 GLU A N 1
ATOM 630 C CA . GLU A 1 77 ? 1.107 2.748 -11.387 1.00 75.56 77 GLU A CA 1
ATOM 631 C C . GLU A 1 77 ? 0.698 4.154 -11.814 1.00 75.56 77 GLU A C 1
ATOM 633 O O . GLU A 1 77 ? 0.376 4.409 -12.979 1.00 75.56 77 GLU A O 1
ATOM 638 N N . ALA A 1 78 ? 0.719 5.071 -10.858 1.00 69.00 78 ALA A N 1
ATOM 639 C CA . ALA A 1 78 ? 0.608 6.490 -11.113 1.00 69.00 78 ALA A CA 1
ATOM 640 C C . ALA A 1 78 ? 2.022 7.074 -11.154 1.00 69.00 78 ALA A C 1
ATOM 642 O O . ALA A 1 78 ? 2.606 7.389 -10.119 1.00 69.00 78 ALA A O 1
ATOM 643 N N . VAL A 1 79 ? 2.603 7.202 -12.351 1.00 62.00 79 VAL A N 1
ATOM 644 C CA . VAL A 1 79 ? 3.859 7.954 -12.507 1.00 62.00 79 VAL A CA 1
ATOM 645 C C . VAL A 1 79 ? 3.504 9.438 -12.414 1.00 62.00 79 VAL A C 1
ATOM 647 O O . VAL A 1 79 ? 3.270 10.107 -13.416 1.00 62.00 79 VAL A O 1
ATOM 650 N N . LEU A 1 80 ? 3.333 9.903 -11.179 1.00 55.94 80 LEU A N 1
ATOM 651 C CA . LEU A 1 80 ? 2.978 11.272 -10.839 1.00 55.94 80 LEU A CA 1
ATOM 652 C C . LEU A 1 80 ? 4.217 12.149 -10.981 1.00 55.94 80 LEU A C 1
ATOM 654 O O . LEU A 1 80 ? 4.978 12.305 -10.031 1.00 55.94 80 LEU A O 1
ATOM 658 N N . GLU A 1 81 ? 4.424 12.699 -12.172 1.00 54.09 81 GLU A N 1
ATOM 659 C CA . GLU A 1 81 ? 5.376 13.790 -12.358 1.00 54.09 81 GLU A CA 1
ATOM 660 C C . GLU A 1 81 ? 4.753 15.092 -11.822 1.00 54.09 81 GLU A C 1
ATOM 662 O O . GLU A 1 81 ? 3.728 15.551 -12.327 1.00 54.09 81 GLU A O 1
ATOM 667 N N . GLY A 1 82 ? 5.371 15.701 -10.807 1.00 51.69 82 GLY A N 1
ATOM 668 C CA . GLY A 1 82 ? 5.095 17.079 -10.388 1.00 51.69 82 GLY A CA 1
ATOM 669 C C . GLY A 1 82 ? 4.079 17.296 -9.257 1.00 51.69 82 GLY A C 1
ATOM 670 O O . GLY A 1 82 ? 3.761 18.453 -8.977 1.00 51.69 82 GLY A O 1
ATOM 671 N N . GLU A 1 83 ? 3.580 16.250 -8.584 1.00 53.41 83 GLU A N 1
ATOM 672 C CA . GLU A 1 83 ? 2.634 16.401 -7.453 1.00 53.41 83 GLU A CA 1
ATOM 673 C C . GLU A 1 83 ? 3.302 16.398 -6.056 1.00 53.41 83 GLU A C 1
ATOM 675 O O . GLU A 1 83 ? 2.840 17.099 -5.154 1.00 53.41 83 GLU A O 1
ATOM 680 N N . ASP A 1 84 ? 4.413 15.672 -5.861 1.00 57.44 84 ASP A N 1
ATOM 681 C CA . ASP A 1 84 ? 5.246 15.700 -4.639 1.00 57.44 84 ASP A CA 1
ATOM 682 C C . ASP A 1 84 ? 6.727 15.574 -5.036 1.00 57.44 84 ASP A C 1
ATOM 684 O O . ASP A 1 84 ? 7.129 14.596 -5.667 1.00 57.44 84 ASP A O 1
ATOM 688 N N . ALA A 1 85 ? 7.560 16.529 -4.610 1.00 58.62 85 ALA A N 1
ATOM 689 C CA . ALA A 1 85 ? 8.994 16.563 -4.908 1.00 58.62 85 ALA A CA 1
ATOM 690 C C . ALA A 1 85 ? 9.746 15.274 -4.508 1.00 58.62 85 ALA A C 1
ATOM 692 O O . ALA A 1 85 ? 10.764 14.939 -5.113 1.00 58.62 85 ALA A O 1
ATOM 693 N N . ARG A 1 86 ? 9.258 14.528 -3.505 1.00 60.03 86 ARG A N 1
ATOM 694 C CA . ARG A 1 86 ? 9.848 13.234 -3.107 1.00 60.03 86 ARG A CA 1
ATOM 695 C C . ARG A 1 86 ? 9.479 12.097 -4.057 1.00 60.03 86 ARG A C 1
ATOM 697 O O . ARG A 1 86 ? 10.303 11.211 -4.285 1.00 60.03 86 ARG A O 1
ATOM 704 N N . ASN A 1 87 ? 8.266 12.120 -4.605 1.00 62.44 87 ASN A N 1
ATOM 705 C CA . ASN A 1 87 ? 7.841 11.151 -5.614 1.00 62.44 87 ASN A CA 1
ATOM 706 C C . ASN A 1 87 ? 8.596 11.389 -6.927 1.00 62.44 87 ASN A C 1
ATOM 708 O O . ASN A 1 87 ? 9.026 10.426 -7.568 1.00 62.44 87 ASN A O 1
ATOM 712 N N . ASP A 1 88 ? 8.855 12.656 -7.258 1.00 74.62 88 ASP A N 1
ATOM 713 C CA . ASP A 1 88 ? 9.696 13.036 -8.393 1.00 74.62 88 ASP A CA 1
ATOM 714 C C . ASP A 1 88 ? 11.132 12.525 -8.223 1.00 74.62 88 ASP A C 1
ATOM 716 O O . ASP A 1 88 ? 11.653 11.851 -9.110 1.00 74.62 88 ASP A O 1
ATOM 720 N N . GLU A 1 89 ? 11.772 12.764 -7.071 1.00 82.69 89 GLU A N 1
ATOM 721 C CA . GLU A 1 89 ? 13.143 12.294 -6.827 1.00 82.69 89 GLU A CA 1
ATOM 722 C C . GLU A 1 89 ? 13.251 10.769 -6.943 1.00 82.69 89 GLU A C 1
ATOM 724 O O . GLU A 1 89 ? 14.169 10.256 -7.587 1.00 82.69 89 GLU A O 1
ATOM 729 N N . PHE A 1 90 ? 12.309 10.027 -6.358 1.00 83.12 90 PHE A N 1
ATOM 730 C CA . PHE A 1 90 ? 12.305 8.570 -6.434 1.00 83.12 90 PHE A CA 1
ATOM 731 C C . PHE A 1 90 ? 12.120 8.068 -7.874 1.00 83.12 90 PHE A C 1
ATOM 733 O O . PHE A 1 90 ? 12.857 7.189 -8.332 1.00 83.12 90 PHE A O 1
ATOM 740 N N . THR A 1 91 ? 11.184 8.658 -8.618 1.00 84.25 91 THR A N 1
ATOM 741 C CA . THR A 1 91 ? 10.932 8.303 -10.020 1.00 84.25 91 THR A CA 1
ATOM 742 C C . THR A 1 91 ? 12.173 8.542 -10.878 1.00 84.25 91 THR A C 1
ATOM 744 O O . THR A 1 91 ? 12.612 7.647 -11.603 1.00 84.25 91 THR A O 1
ATOM 747 N N . GLN A 1 92 ? 12.796 9.711 -10.730 1.00 86.50 92 GLN A N 1
ATOM 748 C CA . GLN A 1 92 ? 13.966 10.112 -11.509 1.00 86.50 92 GLN A CA 1
ATOM 749 C C . GLN A 1 92 ? 15.231 9.329 -11.132 1.00 86.50 92 GLN A C 1
ATOM 751 O O . GLN A 1 92 ? 16.028 8.988 -12.001 1.00 86.50 92 GLN A O 1
ATOM 756 N N . SER A 1 93 ? 15.437 9.028 -9.847 1.00 88.12 93 SER A N 1
ATOM 757 C CA . SER A 1 93 ? 16.674 8.391 -9.366 1.00 88.12 93 SER A CA 1
ATOM 758 C C . SER A 1 93 ? 16.622 6.863 -9.324 1.00 88.12 93 SER A C 1
ATOM 760 O O . SER A 1 93 ? 17.671 6.216 -9.356 1.00 88.12 93 SER A O 1
ATOM 762 N N . VAL A 1 94 ? 15.426 6.267 -9.259 1.00 87.56 94 VAL A N 1
ATOM 763 C CA . VAL A 1 94 ? 15.250 4.814 -9.126 1.00 87.56 94 VAL A CA 1
ATOM 764 C C . VAL A 1 94 ? 14.467 4.226 -10.291 1.00 87.56 94 VAL A C 1
ATOM 766 O O . VAL A 1 94 ? 14.940 3.265 -10.896 1.00 87.56 94 VAL A O 1
ATOM 769 N N . ILE A 1 95 ? 13.290 4.756 -10.627 1.00 87.69 95 ILE A N 1
ATOM 770 C CA . ILE A 1 95 ? 12.419 4.121 -11.630 1.00 87.69 95 ILE A CA 1
ATOM 771 C C . ILE A 1 95 ? 12.989 4.279 -13.042 1.00 87.69 95 ILE A C 1
ATOM 773 O O . ILE A 1 95 ? 13.258 3.271 -13.701 1.00 87.69 95 ILE A O 1
ATOM 777 N N . TYR A 1 96 ? 13.235 5.510 -13.498 1.00 89.62 96 TYR A N 1
ATOM 778 C CA . TYR A 1 96 ? 13.707 5.760 -14.864 1.00 89.62 96 TYR A CA 1
ATOM 779 C C . TYR A 1 96 ? 15.048 5.097 -15.200 1.00 89.62 96 TYR A C 1
ATOM 781 O O . TYR A 1 96 ? 15.094 4.395 -16.214 1.00 89.62 96 TYR A O 1
ATOM 789 N N . PRO A 1 97 ? 16.093 5.163 -14.352 1.00 91.88 97 PRO A N 1
ATOM 790 C CA . PRO A 1 97 ? 17.360 4.498 -14.650 1.00 91.88 97 PRO A CA 1
ATOM 791 C C . PRO A 1 97 ? 17.212 2.979 -14.806 1.00 91.88 97 PRO A C 1
ATOM 793 O O . PRO A 1 97 ? 17.867 2.361 -15.646 1.00 91.88 97 PRO A O 1
ATOM 796 N N . ASN A 1 98 ? 16.323 2.352 -14.028 1.00 91.44 98 ASN A N 1
ATOM 797 C CA . ASN A 1 98 ? 16.055 0.921 -14.154 1.00 91.44 98 ASN A CA 1
ATOM 798 C C . ASN A 1 98 ? 15.263 0.586 -15.427 1.00 91.44 98 ASN A C 1
ATOM 800 O O . ASN A 1 98 ? 15.556 -0.426 -16.062 1.00 91.44 98 ASN A O 1
ATOM 804 N N . LEU A 1 99 ? 14.309 1.428 -15.837 1.00 91.75 99 LEU A N 1
ATOM 805 C CA . LEU A 1 99 ? 13.580 1.257 -17.100 1.00 91.75 99 LEU A CA 1
ATOM 806 C C . LEU A 1 99 ? 14.489 1.424 -18.325 1.00 91.75 99 LEU A C 1
ATOM 808 O O . LEU A 1 99 ? 14.394 0.636 -19.266 1.00 91.75 99 LEU A O 1
ATOM 812 N N . GLU A 1 100 ? 15.385 2.413 -18.309 1.00 93.50 100 GLU A N 1
ATOM 813 C CA . GLU A 1 100 ? 16.393 2.614 -19.358 1.00 93.50 100 GLU A CA 1
ATOM 814 C C . GLU A 1 100 ? 17.341 1.423 -19.450 1.00 93.50 100 GLU A C 1
ATOM 816 O O . GLU A 1 100 ? 17.598 0.905 -20.539 1.00 93.50 100 GLU A O 1
ATOM 821 N N . ARG A 1 101 ? 17.812 0.937 -18.298 1.00 93.62 101 ARG A N 1
ATOM 822 C CA . ARG A 1 101 ? 18.655 -0.254 -18.229 1.00 93.62 101 ARG A CA 1
ATOM 823 C C . ARG A 1 101 ? 17.958 -1.478 -18.818 1.00 93.62 101 ARG A C 1
ATOM 825 O O . ARG A 1 101 ? 18.549 -2.170 -19.641 1.00 93.62 101 ARG A O 1
ATOM 832 N N . ILE A 1 102 ? 16.708 -1.730 -18.429 1.00 93.88 102 ILE A N 1
ATOM 833 C CA . ILE A 1 102 ? 15.899 -2.829 -18.971 1.00 93.88 102 ILE A CA 1
ATOM 834 C C . ILE A 1 102 ? 15.768 -2.709 -20.494 1.00 93.88 102 ILE A C 1
ATOM 836 O O . ILE A 1 102 ? 15.988 -3.689 -21.204 1.00 93.88 102 ILE A O 1
ATOM 840 N N . GLN A 1 103 ? 15.452 -1.516 -21.007 1.00 95.25 103 GLN A N 1
ATOM 841 C CA . GLN A 1 103 ? 15.321 -1.310 -22.447 1.00 95.25 103 GLN A CA 1
ATOM 842 C C . GLN A 1 103 ? 16.640 -1.552 -23.185 1.00 95.25 103 GLN A C 1
ATOM 844 O O . GLN A 1 103 ? 16.630 -2.146 -24.260 1.00 95.25 103 GLN A O 1
ATOM 849 N N . SER A 1 104 ? 17.762 -1.120 -22.612 1.00 96.06 104 SER A N 1
ATOM 850 C CA . SER A 1 104 ? 19.093 -1.353 -23.177 1.00 96.06 104 SER A CA 1
ATOM 851 C C . SER A 1 104 ? 19.449 -2.846 -23.218 1.00 96.06 104 SER A C 1
ATOM 853 O O . SER A 1 104 ? 19.963 -3.329 -24.224 1.00 96.06 104 SER A O 1
ATOM 855 N N . GLU A 1 105 ? 19.135 -3.596 -22.154 1.00 96.06 105 GLU A N 1
ATOM 856 C CA . GLU A 1 105 ?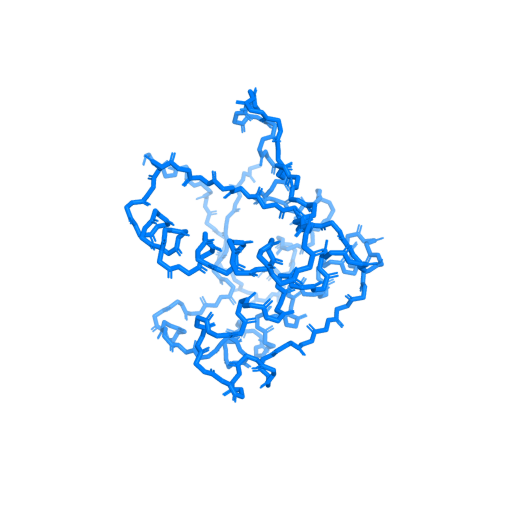 19.476 -5.023 -22.046 1.00 96.06 105 GLU A CA 1
ATOM 857 C C . GLU A 1 105 ? 18.541 -5.941 -22.861 1.00 96.06 105 GLU A C 1
ATOM 859 O O . GLU A 1 105 ? 19.011 -6.915 -23.449 1.00 96.06 105 GLU A O 1
ATOM 864 N N . TYR A 1 106 ? 17.235 -5.652 -22.924 1.00 95.19 106 TYR A N 1
ATOM 865 C CA . TYR A 1 106 ? 16.235 -6.552 -23.527 1.00 95.19 106 TYR A CA 1
ATOM 866 C C . TYR A 1 106 ? 15.550 -5.999 -24.783 1.00 95.19 106 TYR A C 1
ATOM 868 O O . TYR A 1 106 ? 14.779 -6.715 -25.421 1.00 95.19 106 TYR A O 1
ATOM 876 N N . GLY A 1 107 ? 15.776 -4.732 -25.138 1.00 96.12 107 GLY A N 1
ATOM 877 C CA . GLY A 1 107 ? 15.121 -4.072 -26.275 1.00 96.12 107 GLY A CA 1
ATOM 878 C C . GLY A 1 107 ? 13.632 -3.763 -26.069 1.00 96.12 107 GLY A C 1
ATOM 879 O O . GLY A 1 107 ? 12.979 -3.258 -26.980 1.00 96.12 107 GLY A O 1
ATOM 880 N N . VAL A 1 108 ? 13.085 -4.042 -24.883 1.00 93.94 108 VAL A N 1
ATOM 881 C CA . VAL A 1 108 ? 11.665 -3.874 -24.529 1.00 93.94 108 VAL A CA 1
ATOM 882 C C . VAL A 1 108 ? 11.522 -3.181 -23.176 1.00 93.94 108 VAL A C 1
ATOM 884 O O . VAL A 1 108 ? 12.468 -3.142 -22.393 1.00 93.94 108 VAL A O 1
ATOM 887 N N . LYS A 1 109 ? 10.336 -2.633 -22.888 1.00 90.56 109 LYS A N 1
ATOM 888 C CA . LYS A 1 109 ? 9.996 -2.034 -21.588 1.00 90.56 109 LYS A CA 1
ATOM 889 C C . LYS A 1 109 ? 8.851 -2.797 -20.917 1.00 90.56 109 LYS A C 1
ATOM 891 O O . LYS A 1 109 ? 8.016 -3.353 -21.631 1.00 90.56 109 LYS A O 1
ATOM 896 N N . PRO A 1 110 ? 8.777 -2.780 -19.576 1.00 91.94 110 PRO A N 1
ATOM 897 C CA . PRO A 1 110 ? 7.579 -3.173 -18.845 1.00 91.94 110 PRO A CA 1
ATOM 898 C C . PRO A 1 110 ? 6.333 -2.454 -19.361 1.00 91.94 110 PRO A C 1
ATOM 900 O O . PRO A 1 110 ? 6.395 -1.256 -19.654 1.00 91.94 110 PRO A O 1
ATOM 903 N N . LEU A 1 111 ? 5.199 -3.156 -19.425 1.00 88.88 111 LEU A N 1
ATOM 904 C CA . LEU A 1 111 ? 3.921 -2.497 -19.682 1.00 88.88 111 LEU A CA 1
ATOM 905 C C . LEU A 1 111 ? 3.439 -1.847 -18.384 1.00 88.88 111 LEU A C 1
ATOM 907 O O . LEU A 1 111 ? 2.983 -2.534 -17.468 1.00 88.88 111 LEU A O 1
ATOM 911 N N . ILE A 1 112 ? 3.570 -0.524 -18.319 1.00 87.19 112 ILE A N 1
ATOM 912 C CA . ILE A 1 112 ? 3.065 0.296 -17.221 1.00 87.19 112 ILE A CA 1
ATOM 913 C C . ILE A 1 112 ? 1.791 0.981 -17.706 1.00 87.19 112 ILE A C 1
ATOM 915 O O . ILE A 1 112 ? 1.813 1.703 -18.703 1.00 87.19 112 ILE A O 1
ATOM 919 N N . VAL A 1 113 ? 0.682 0.721 -17.027 1.00 84.75 113 VAL A N 1
ATOM 920 C CA . VAL A 1 113 ? -0.625 1.307 -17.321 1.00 84.75 113 VAL A CA 1
ATOM 921 C C . VAL A 1 113 ? -0.969 2.270 -16.202 1.00 84.75 113 VAL A C 1
ATOM 923 O O . VAL A 1 113 ? -0.768 1.963 -15.027 1.00 84.75 113 VAL A O 1
ATOM 926 N N . GLN A 1 114 ? -1.492 3.437 -16.567 1.00 76.69 114 GLN A N 1
ATOM 927 C CA . GLN A 1 114 ? -1.964 4.389 -15.577 1.00 76.69 114 GLN A CA 1
ATOM 928 C C . GLN A 1 114 ? -3.075 3.735 -14.756 1.00 76.69 114 GLN A C 1
ATOM 930 O O . GLN A 1 114 ? -4.040 3.211 -15.315 1.00 76.69 114 GLN A O 1
ATOM 935 N N . LEU A 1 115 ? -2.925 3.750 -13.431 1.00 74.38 115 LEU A N 1
ATOM 936 C CA . LEU A 1 115 ? -3.905 3.139 -12.533 1.00 74.38 115 LEU A CA 1
ATOM 937 C C . LEU A 1 115 ? -5.303 3.774 -12.688 1.00 74.38 115 LEU A C 1
ATOM 939 O O . LEU A 1 115 ? -6.302 3.113 -12.414 1.00 74.38 115 LEU A O 1
ATOM 943 N N . TYR A 1 116 ? -5.375 5.020 -13.169 1.00 72.75 116 TYR A N 1
ATOM 944 C CA . TYR A 1 116 ? -6.609 5.782 -13.343 1.00 72.75 116 TYR A CA 1
ATOM 945 C C . TYR A 1 116 ? -6.667 6.584 -14.655 1.00 72.75 116 TYR A C 1
ATOM 947 O O . TYR A 1 116 ? -5.631 6.919 -15.232 1.00 72.75 116 TYR A O 1
ATOM 955 N N . PRO A 1 117 ? -7.875 6.945 -15.127 1.00 72.31 117 PRO A N 1
ATOM 956 C CA . PRO A 1 117 ? -8.043 7.908 -16.209 1.00 72.31 117 PRO A CA 1
ATOM 957 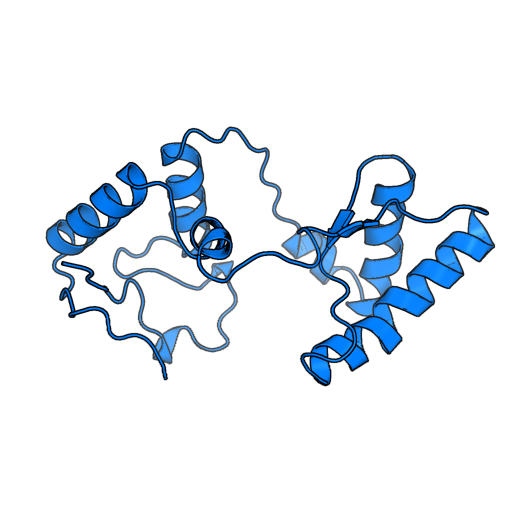C C . PRO A 1 117 ? -7.540 9.304 -15.798 1.00 72.31 117 PRO A C 1
ATOM 959 O O . PRO A 1 117 ? -7.793 9.734 -14.675 1.00 72.31 117 PRO A O 1
ATOM 962 N N . PRO A 1 118 ? -6.934 10.085 -16.708 1.00 65.88 118 PRO A N 1
ATOM 963 C CA . PRO A 1 118 ? -6.370 11.405 -16.393 1.00 65.88 118 PRO A CA 1
ATOM 964 C C . PRO A 1 118 ? -7.396 12.478 -15.970 1.00 65.88 118 PRO A C 1
ATOM 966 O O . PRO A 1 118 ? -6.995 13.552 -15.543 1.00 65.88 118 PRO A O 1
ATOM 969 N N . ASN A 1 119 ? -8.702 12.209 -16.083 1.00 70.50 119 ASN A N 1
ATOM 970 C CA . ASN A 1 119 ? -9.782 13.160 -15.782 1.00 70.50 119 ASN A CA 1
ATOM 971 C C . ASN A 1 119 ? -10.744 12.644 -14.699 1.00 70.50 119 ASN A C 1
ATOM 973 O O . ASN A 1 119 ? -11.926 12.988 -14.720 1.00 70.50 119 ASN A O 1
ATOM 977 N N . GLN A 1 120 ? -10.273 11.772 -13.807 1.00 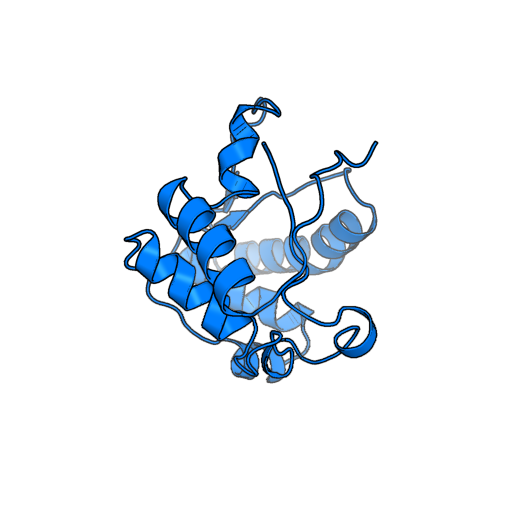67.50 120 GLN A N 1
ATOM 978 C CA . GLN A 1 120 ? -11.107 11.227 -12.741 1.00 67.50 120 GLN A CA 1
ATOM 979 C C . GLN A 1 120 ? -11.519 12.337 -11.759 1.00 67.50 120 GLN A C 1
ATOM 981 O O . GLN A 1 120 ? -10.718 13.182 -11.361 1.00 67.50 120 GLN A O 1
ATOM 986 N N . THR A 1 121 ? -12.801 12.377 -11.414 1.00 66.81 121 THR A N 1
ATOM 987 C CA . THR A 1 121 ? -13.363 13.351 -10.473 1.00 66.81 121 THR A CA 1
ATOM 988 C C . THR A 1 121 ? -13.166 12.891 -9.026 1.00 66.81 121 THR A C 1
ATOM 990 O O . THR A 1 121 ? -13.117 11.698 -8.737 1.00 66.81 121 THR A O 1
ATOM 993 N N . THR A 1 122 ? -13.154 13.827 -8.071 1.00 62.53 122 THR A N 1
ATOM 994 C CA . THR A 1 122 ? -13.073 13.511 -6.627 1.00 62.53 122 THR A CA 1
ATOM 995 C C . THR A 1 122 ? -14.220 12.607 -6.140 1.00 62.53 122 THR A C 1
ATOM 997 O O . THR A 1 122 ? -14.104 11.936 -5.117 1.00 62.53 122 THR A O 1
ATOM 1000 N N . GLU A 1 123 ? -15.351 12.586 -6.849 1.00 60.41 123 GLU A N 1
ATOM 1001 C CA . GLU A 1 123 ? -16.465 11.677 -6.552 1.00 60.41 123 GLU A CA 1
ATOM 1002 C C . GLU A 1 123 ? -16.188 10.246 -7.037 1.00 60.41 123 GLU A C 1
ATOM 1004 O O . GLU A 1 123 ? -16.598 9.286 -6.383 1.00 60.41 123 GLU A O 1
ATOM 1009 N N . GLU A 1 124 ? -15.442 10.087 -8.132 1.00 59.72 124 GLU A N 1
ATOM 1010 C CA . GLU A 1 124 ? -15.009 8.790 -8.664 1.00 59.72 124 GLU A CA 1
ATOM 1011 C C . GLU A 1 124 ? -13.840 8.183 -7.864 1.00 59.72 124 GLU A C 1
ATOM 1013 O O . GLU A 1 124 ? -13.694 6.961 -7.847 1.00 59.72 124 GLU A O 1
ATOM 1018 N N . ASP A 1 125 ? -13.082 9.001 -7.124 1.00 62.31 125 ASP A N 1
ATOM 1019 C CA . ASP A 1 125 ? -12.046 8.567 -6.166 1.00 62.31 125 ASP A CA 1
ATOM 1020 C C . ASP A 1 125 ? -12.609 7.879 -4.909 1.00 62.31 125 ASP A C 1
ATOM 1022 O O . ASP A 1 125 ? -11.865 7.296 -4.112 1.00 62.31 125 ASP A O 1
ATOM 1026 N N . PHE A 1 126 ? -13.929 7.930 -4.690 1.00 53.62 126 PHE A N 1
ATOM 1027 C CA . PHE A 1 126 ? -14.560 7.416 -3.471 1.00 53.62 126 PHE A CA 1
ATOM 1028 C C . PHE A 1 126 ? -14.234 5.937 -3.199 1.00 53.62 126 PHE A C 1
ATOM 1030 O O . PHE A 1 126 ? -14.082 5.540 -2.041 1.00 53.62 126 PHE A O 1
ATOM 1037 N N . TYR A 1 127 ? -14.086 5.131 -4.254 1.00 56.75 127 TYR A N 1
ATOM 1038 C CA . TYR A 1 127 ? -13.799 3.700 -4.141 1.00 56.75 127 TYR A CA 1
ATOM 1039 C C . TYR A 1 127 ? -12.358 3.390 -3.711 1.00 56.75 127 TYR A C 1
ATOM 1041 O O . TYR A 1 127 ? -12.089 2.266 -3.298 1.00 56.75 127 TYR A O 1
ATOM 1049 N N . TRP A 1 128 ? -11.428 4.350 -3.793 1.00 58.97 128 TRP A N 1
ATOM 1050 C CA . TRP A 1 128 ? -10.015 4.142 -3.438 1.00 58.97 128 TRP A CA 1
ATOM 1051 C C . TRP A 1 128 ? -9.731 4.364 -1.956 1.00 58.97 128 TRP A C 1
ATOM 1053 O O . TRP A 1 128 ? -8.870 3.708 -1.374 1.00 58.97 128 TRP A O 1
ATOM 1063 N N . PHE A 1 129 ? -10.491 5.251 -1.316 1.00 66.06 129 PHE A N 1
ATOM 1064 C CA . PHE A 1 129 ? -10.350 5.553 0.111 1.00 66.06 129 PHE A CA 1
ATOM 1065 C C . PHE A 1 129 ? -11.383 4.840 0.986 1.00 66.06 129 PHE A C 1
ATOM 1067 O O . PHE A 1 129 ? -11.489 5.128 2.182 1.00 66.06 129 PHE A O 1
ATOM 1074 N N . SER A 1 130 ? -12.182 3.943 0.409 1.00 76.50 130 SER A N 1
ATOM 1075 C CA . SER A 1 130 ? -13.274 3.296 1.120 1.00 76.50 130 SER A CA 1
ATOM 1076 C C . SER A 1 130 ? -13.444 1.850 0.698 1.00 76.50 130 SER A C 1
ATOM 1078 O O . SER A 1 130 ? -13.337 1.507 -0.474 1.00 76.50 130 SER A O 1
ATOM 1080 N N . TYR A 1 131 ? -13.767 0.999 1.665 1.00 86.44 131 TYR A N 1
ATOM 1081 C CA . TYR A 1 131 ? -14.235 -0.340 1.352 1.00 86.44 131 TYR A CA 1
ATOM 1082 C C . TYR A 1 131 ? -15.668 -0.295 0.799 1.00 86.44 131 TYR A C 1
ATOM 1084 O O . TYR A 1 131 ? -16.381 0.698 0.991 1.00 86.44 131 TYR A O 1
ATOM 1092 N N . PRO A 1 132 ? -16.142 -1.383 0.164 1.00 88.00 132 PRO A N 1
ATOM 1093 C CA . PRO A 1 132 ? -17.555 -1.537 -0.154 1.00 88.00 132 PRO A CA 1
ATOM 1094 C C . PRO A 1 132 ? -18.459 -1.311 1.077 1.00 88.00 132 PRO A C 1
ATOM 1096 O O . PRO A 1 132 ? -18.035 -1.592 2.205 1.00 88.00 132 PRO A O 1
ATOM 1099 N N . PRO A 1 133 ? -19.714 -0.849 0.895 1.00 88.75 133 PRO A N 1
ATOM 1100 C CA . PRO A 1 133 ? -20.600 -0.491 2.004 1.00 88.75 133 PRO A CA 1
ATOM 1101 C C . PRO A 1 133 ? -20.727 -1.561 3.094 1.00 88.75 133 PRO A C 1
ATOM 1103 O O . PRO A 1 133 ? -20.648 -1.231 4.272 1.00 88.75 133 PRO A O 1
ATOM 1106 N N . HIS A 1 134 ? -20.818 -2.843 2.724 1.00 91.88 134 HIS A N 1
ATOM 1107 C CA . HIS A 1 134 ? -20.968 -3.934 3.693 1.00 91.88 134 HIS A CA 1
ATOM 1108 C C . HIS A 1 134 ? -19.742 -4.121 4.597 1.00 91.88 134 HIS A C 1
ATOM 1110 O O . HIS A 1 134 ? -19.887 -4.480 5.764 1.00 91.88 134 HIS A O 1
ATOM 1116 N N . VAL A 1 135 ? -18.540 -3.838 4.090 1.00 93.69 135 VAL A N 1
ATOM 1117 C CA . VAL A 1 135 ? -17.304 -3.864 4.886 1.00 93.69 135 VAL A CA 1
ATOM 1118 C C . VAL A 1 135 ? -17.242 -2.644 5.805 1.00 93.69 135 VAL A C 1
ATOM 1120 O O . VAL A 1 135 ? -16.849 -2.767 6.962 1.00 93.69 135 VAL A O 1
ATOM 1123 N N . ASN A 1 136 ? -17.676 -1.471 5.336 1.00 91.38 136 ASN A N 1
ATOM 1124 C CA . ASN A 1 136 ? -17.769 -0.281 6.186 1.00 91.38 136 ASN A CA 1
ATOM 1125 C C . ASN A 1 136 ? -18.774 -0.480 7.333 1.00 91.38 136 ASN A C 1
ATOM 1127 O O . ASN A 1 136 ? -18.473 -0.135 8.477 1.00 91.38 136 ASN A O 1
ATOM 1131 N N . ASP A 1 137 ? -19.935 -1.075 7.053 1.00 92.88 137 ASP A N 1
ATOM 1132 C CA . ASP A 1 137 ? -20.940 -1.408 8.068 1.00 92.88 137 ASP A CA 1
ATOM 1133 C C . ASP A 1 137 ? -20.376 -2.393 9.100 1.00 92.88 137 ASP A C 1
ATOM 1135 O O . ASP A 1 137 ? -20.546 -2.207 10.311 1.00 92.88 137 ASP A O 1
ATOM 1139 N N . TYR A 1 138 ? -19.633 -3.404 8.632 1.00 94.94 138 TYR A N 1
ATOM 1140 C CA . TYR A 1 138 ? -18.895 -4.310 9.504 1.00 94.94 138 TYR A CA 1
ATOM 1141 C C . TYR A 1 138 ? -17.886 -3.564 10.383 1.00 94.94 138 TYR A C 1
ATOM 1143 O O . TYR A 1 138 ? -17.868 -3.793 11.588 1.00 94.94 138 TYR A O 1
ATOM 1151 N N . LEU A 1 139 ? -17.088 -2.645 9.833 1.00 94.19 139 LEU A N 1
ATOM 1152 C CA . LEU A 1 139 ? -16.090 -1.887 10.596 1.00 94.19 139 LEU A CA 1
ATOM 1153 C C . LEU A 1 139 ? -16.716 -1.041 11.710 1.00 94.19 139 LEU A C 1
ATOM 1155 O O . LEU A 1 139 ? -16.164 -0.971 12.809 1.00 94.19 139 LEU A O 1
ATOM 1159 N N . VAL A 1 140 ? -17.878 -0.428 11.462 1.00 94.12 140 VAL A N 1
ATOM 1160 C CA . VAL A 1 140 ? -18.611 0.328 12.492 1.00 94.12 140 VAL A CA 1
ATOM 1161 C C . VAL A 1 140 ? -19.090 -0.601 13.604 1.00 94.12 140 VAL A C 1
ATOM 1163 O O . VAL A 1 140 ? -18.892 -0.300 14.783 1.00 94.12 140 VAL A O 1
ATOM 1166 N N . LYS A 1 141 ? -19.687 -1.743 13.246 1.00 95.19 141 LYS A N 1
ATOM 1167 C CA . LYS A 1 141 ? -20.132 -2.748 14.217 1.00 95.19 141 LYS A CA 1
ATOM 1168 C C . LYS A 1 141 ? -18.955 -3.293 15.030 1.00 95.19 141 LYS A C 1
ATOM 1170 O O . LYS A 1 141 ? -19.010 -3.292 16.256 1.00 95.19 141 LYS A O 1
ATOM 1175 N N . TRP A 1 142 ? -17.877 -3.673 14.353 1.00 95.50 142 TRP A N 1
ATOM 1176 C CA . TRP A 1 142 ? -16.646 -4.171 14.953 1.00 95.50 142 TRP A CA 1
ATOM 1177 C C . TRP A 1 142 ? -16.046 -3.157 15.934 1.00 95.50 142 TRP A C 1
ATOM 1179 O O . TRP A 1 142 ? -15.640 -3.529 17.033 1.00 95.50 142 TRP A O 1
ATOM 1189 N N . ALA A 1 143 ? -16.036 -1.867 15.589 1.00 95.62 143 ALA A N 1
ATOM 1190 C CA . ALA A 1 143 ? -15.542 -0.818 16.477 1.00 95.62 143 ALA A CA 1
ATOM 1191 C C . ALA A 1 143 ? -16.376 -0.718 17.765 1.00 95.62 143 ALA A C 1
ATOM 1193 O O . ALA A 1 143 ? -15.812 -0.631 18.855 1.00 95.62 143 ALA A O 1
ATOM 1194 N N . LEU A 1 144 ? -17.707 -0.783 17.655 1.00 95.00 144 LEU A N 1
ATOM 1195 C CA . LEU A 1 144 ? -18.606 -0.774 18.812 1.00 95.00 144 LEU A CA 1
ATOM 1196 C C . LEU A 1 144 ? -18.418 -2.013 19.699 1.00 95.00 144 LEU A C 1
ATOM 1198 O O . LEU A 1 144 ? -18.326 -1.881 20.917 1.00 95.00 144 LEU A O 1
ATOM 1202 N N . GLU A 1 145 ? -18.309 -3.200 19.100 1.00 95.88 145 GLU A N 1
ATOM 1203 C CA . GLU A 1 145 ? -18.086 -4.467 19.816 1.00 95.88 145 GLU A CA 1
ATOM 1204 C C . GLU A 1 145 ? -16.746 -4.491 20.564 1.00 95.88 145 GLU A C 1
ATOM 1206 O O . GLU A 1 145 ? -16.636 -5.099 21.628 1.00 95.88 145 GLU A O 1
ATOM 1211 N N . ASN A 1 146 ? -15.743 -3.777 20.049 1.00 95.12 146 ASN A N 1
ATOM 1212 C CA . ASN A 1 146 ? -14.429 -3.632 20.674 1.00 95.12 146 ASN A CA 1
ATOM 1213 C C . ASN A 1 146 ? -14.310 -2.375 21.555 1.00 95.12 146 ASN A C 1
ATOM 1215 O O . ASN A 1 146 ? -13.202 -1.975 21.908 1.00 95.12 146 ASN A O 1
ATOM 1219 N N . ASN A 1 147 ? -15.439 -1.771 21.946 1.00 94.75 147 ASN A N 1
ATOM 1220 C CA . ASN A 1 147 ? -15.512 -0.605 22.836 1.00 94.75 147 ASN A CA 1
ATOM 1221 C C . ASN A 1 147 ? -14.703 0.609 22.343 1.00 94.75 147 ASN A C 1
ATOM 1223 O O . ASN A 1 147 ? -14.185 1.392 23.143 1.00 94.75 147 ASN A O 1
ATOM 1227 N N . LEU A 1 148 ? -14.582 0.777 21.025 1.00 94.62 148 LEU A N 1
ATOM 1228 C CA . LEU A 1 148 ? -13.926 1.938 20.439 1.00 94.62 148 LEU A CA 1
ATOM 1229 C C . LEU A 1 148 ? -14.872 3.137 20.399 1.00 94.62 148 LEU A C 1
ATOM 1231 O O . LEU A 1 148 ? -16.058 3.032 20.081 1.00 94.62 148 LEU A O 1
ATOM 1235 N N . THR A 1 149 ? -14.316 4.316 20.665 1.00 93.19 149 THR A N 1
ATOM 1236 C CA . THR A 1 149 ? -15.057 5.574 20.582 1.00 93.19 149 THR A CA 1
ATOM 1237 C C . THR A 1 149 ? -15.275 5.968 19.125 1.00 93.19 149 THR A C 1
ATOM 1239 O O . THR A 1 149 ? -14.322 6.310 18.419 1.00 93.19 149 THR A O 1
ATOM 1242 N N . LEU A 1 150 ? -16.538 6.003 18.698 1.00 93.62 150 LEU A N 1
ATOM 1243 C CA . LEU A 1 150 ? -16.916 6.583 17.412 1.00 93.62 150 LEU A CA 1
ATOM 1244 C C . LEU A 1 150 ? -16.860 8.112 17.480 1.00 93.62 150 LEU A C 1
ATOM 1246 O O . LEU A 1 150 ? -17.426 8.743 18.373 1.00 93.62 150 LEU A O 1
ATOM 1250 N N . LYS A 1 151 ? -16.197 8.717 16.500 1.00 92.62 151 LYS A N 1
ATOM 1251 C CA . LYS A 1 151 ? -16.060 10.164 16.335 1.00 92.62 151 LYS A CA 1
ATOM 1252 C C . LYS A 1 151 ? -16.839 10.604 15.096 1.00 92.62 151 LYS A C 1
ATOM 1254 O O . LYS A 1 151 ? -16.907 9.853 14.124 1.00 92.62 151 LYS A O 1
ATOM 1259 N N . PRO A 1 152 ? -17.420 11.812 15.074 1.00 90.06 152 PRO A N 1
ATOM 1260 C CA . PRO A 1 152 ? -18.003 12.348 13.851 1.00 90.06 152 PRO A CA 1
ATOM 1261 C C . PRO A 1 152 ? -16.904 12.563 12.803 1.00 90.06 152 PRO A C 1
ATOM 1263 O O . PRO A 1 152 ? -15.876 13.179 13.100 1.00 90.06 152 PRO A O 1
ATOM 1266 N N . TRP A 1 153 ? -17.122 12.075 11.579 1.00 83.12 153 TRP A N 1
ATOM 1267 C CA . TRP A 1 153 ? -16.192 12.289 10.471 1.00 83.12 153 TRP A CA 1
ATOM 1268 C C . TRP A 1 153 ? -16.093 13.783 10.152 1.00 83.12 153 TRP A C 1
ATOM 1270 O O . TRP A 1 153 ? -17.109 14.463 9.994 1.00 83.12 153 TRP A O 1
ATOM 1280 N N . ARG A 1 154 ? -14.864 14.293 10.056 1.00 78.94 154 ARG A N 1
ATOM 1281 C CA . ARG A 1 154 ? -14.579 15.673 9.656 1.00 78.94 154 ARG A CA 1
ATOM 1282 C C . ARG A 1 154 ? -13.690 15.634 8.415 1.00 78.94 154 ARG A C 1
ATOM 1284 O O . ARG A 1 154 ? -12.605 15.057 8.511 1.00 78.94 154 ARG A O 1
ATOM 1291 N N . PRO A 1 155 ? -14.103 16.223 7.282 1.00 69.62 155 PRO A N 1
ATOM 1292 C CA . PRO A 1 155 ? -13.203 16.363 6.148 1.00 69.62 155 PRO A CA 1
ATOM 1293 C C . PRO A 1 155 ? -12.008 17.216 6.583 1.00 69.62 155 PRO A C 1
ATOM 1295 O O . PRO A 1 155 ? -12.185 18.253 7.233 1.00 69.62 155 PRO A O 1
ATOM 1298 N N . LYS A 1 156 ? -10.789 16.762 6.276 1.00 58.72 156 LYS A N 1
ATOM 1299 C CA . LYS A 1 156 ? -9.613 17.628 6.389 1.00 58.72 156 LYS A CA 1
ATOM 1300 C C . LYS A 1 156 ? -9.753 18.708 5.309 1.00 58.72 156 LYS A C 1
ATOM 1302 O O . LYS A 1 156 ? -10.071 18.373 4.172 1.00 58.72 156 LYS A O 1
ATOM 1307 N N . LYS A 1 157 ? -9.643 19.973 5.725 1.00 40.00 157 LYS A N 1
ATOM 1308 C CA . LYS A 1 157 ? -9.610 21.135 4.827 1.00 40.00 157 LYS A CA 1
ATOM 1309 C C . LYS A 1 157 ? -8.326 21.146 4.018 1.00 40.00 157 LYS A C 1
ATOM 1311 O O . LYS A 1 157 ? -7.307 20.691 4.587 1.00 40.00 157 LYS A O 1
#

Radius of gyration: 19.38 Å; chains: 1; bounding box: 44×35×49 Å